Protein AF-K5ZUG7-F1 (afdb_monomer)

Foldseek 3Di:
DDDDDDDDDDDDDDDDDDDDDDDDDPPPPDPDPCVVLCVVQVWDWACPDPFKIKIFGNCVVVVVVCVVLVWDWDQQDQDPNDGGTTTMDTPVCVVVVSVSSSVVSVD

Sequence (107 aa):
MYQNKRYTHTAGDETNLCMKAPQTDSDTAGQSTATADLSALSLEIVEYREKSIAVFGGTKPIKDVLKDLNGLFRADLTYKGERRAGWIYSKKKEQKVREALATCIRV

Secondary structure (DSSP, 8-state):
----------------------------TT--TTHHHHHHTT-EEEEEETTEEEEES--STTHHHHHHTT-EEEEEEEETTEEEEEEEEEGGGHHHHHHHHHHHHT-

pLDDT: mean 71.98, std 17.55, range [38.03, 91.94]

Mean predicted aligned error: 14.74 Å

Organism: NCBI:txid999420

Radius of gyration: 22.41 Å; Cα contacts (8 Å, |Δi|>4): 107; chains: 1; bounding box: 42×52×56 Å

Nearest PDB structures (foldseek):
  2cte-assembly1_A  TM=4.557E-01  e=1.161E+00  Homo sapiens
  6y2d-assembly2_B  TM=4.8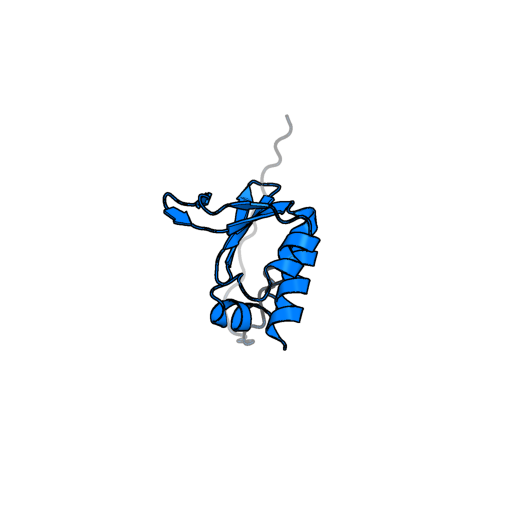29E-01  e=2.066E+00  Homo sapiens
  3mah-assembly1_A-2  TM=4.916E-01  e=2.504E+00  Porphyromonas gingivalis W83
  2qml-assembly1_A  TM=4.921E-01  e=4.178E+00  Halalkalibacterium halodurans

Solvent-accessible surface area (backbone atoms only — not comparable to full-atom values): 6945 Å² total; per-residue (Å²): 142,84,88,85,82,87,85,88,87,88,89,84,84,89,82,87,79,92,68,80,85,77,78,84,84,72,92,62,88,73,84,53,92,42,58,72,57,29,54,79,40,51,46,45,82,40,82,74,45,101,61,24,30,28,40,34,50,61,47,75,91,48,43,65,63,43,45,74,73,66,38,45,78,34,70,78,37,74,56,98,88,42,76,41,47,29,31,40,40,48,47,92,45,45,63,61,51,53,50,51,48,45,58,65,68,74,109

Structure (mmCIF, N/CA/C/O backbone):
data_AF-K5ZUG7-F1
#
_entry.id   AF-K5ZUG7-F1
#
loop_
_atom_site.group_PDB
_atom_site.id
_atom_site.type_symbol
_atom_site.label_atom_id
_atom_site.label_alt_id
_atom_site.label_comp_id
_atom_site.label_asym_id
_atom_site.label_entity_id
_atom_site.label_seq_id
_atom_site.pdbx_PDB_ins_code
_atom_site.Cartn_x
_atom_site.Cartn_y
_atom_site.Cartn_z
_atom_site.occupancy
_atom_site.B_iso_or_equiv
_atom_site.auth_seq_id
_atom_site.auth_comp_id
_atom_site.auth_asym_id
_atom_site.auth_atom_id
_atom_site.pdbx_PDB_model_num
ATOM 1 N N . MET A 1 1 ? -1.573 34.433 36.948 1.00 47.50 1 MET A N 1
ATOM 2 C CA . MET A 1 1 ? -0.124 34.714 36.996 1.00 47.50 1 MET A CA 1
ATOM 3 C C . MET A 1 1 ? 0.434 34.179 38.307 1.00 47.50 1 MET A C 1
ATOM 5 O O . MET A 1 1 ? 0.328 34.875 39.302 1.00 47.50 1 MET A O 1
ATOM 9 N N . TYR A 1 2 ? 0.982 32.962 38.341 1.00 47.75 2 TYR A N 1
ATOM 10 C CA . TYR A 1 2 ? 1.773 32.510 39.492 1.00 47.75 2 TYR A CA 1
ATOM 11 C C . TYR A 1 2 ? 3.048 31.832 38.994 1.00 47.75 2 TYR A C 1
ATOM 13 O O . TYR A 1 2 ? 3.019 30.767 38.388 1.00 47.75 2 TYR A O 1
ATOM 21 N N . GLN A 1 3 ? 4.151 32.546 39.207 1.00 53.44 3 GLN A N 1
ATOM 22 C CA . GLN A 1 3 ? 5.532 32.117 39.026 1.00 53.44 3 GLN A CA 1
ATOM 23 C C . GLN A 1 3 ? 5.913 31.202 40.191 1.00 53.44 3 GLN A C 1
ATOM 25 O O . GLN A 1 3 ? 5.771 31.630 41.334 1.00 53.44 3 GLN A O 1
ATOM 30 N N . ASN A 1 4 ? 6.479 30.022 39.930 1.00 51.50 4 ASN A N 1
ATOM 31 C CA . ASN A 1 4 ? 7.220 29.284 40.955 1.00 51.50 4 ASN A CA 1
ATOM 32 C C . ASN A 1 4 ? 8.700 29.216 40.586 1.00 51.50 4 ASN A C 1
ATOM 34 O O . ASN A 1 4 ? 9.091 28.706 39.539 1.00 51.50 4 ASN A O 1
ATOM 38 N N . LYS A 1 5 ? 9.511 29.803 41.468 1.00 56.94 5 LYS A N 1
ATOM 39 C CA . LYS A 1 5 ? 10.948 30.012 41.335 1.00 56.94 5 LYS A CA 1
ATOM 40 C C . LYS A 1 5 ? 11.666 29.173 42.399 1.00 56.94 5 LYS A C 1
ATOM 42 O O . LYS A 1 5 ? 11.410 29.366 43.579 1.00 56.94 5 LYS A O 1
ATOM 47 N N . ARG A 1 6 ? 12.659 28.410 41.926 1.00 62.19 6 ARG A N 1
ATOM 48 C CA . ARG A 1 6 ? 13.869 27.887 42.599 1.00 62.19 6 ARG A CA 1
ATOM 49 C C . ARG A 1 6 ? 13.720 26.760 43.624 1.00 62.19 6 ARG A C 1
ATOM 51 O O . ARG A 1 6 ? 13.160 26.979 44.683 1.00 62.19 6 ARG A O 1
ATOM 58 N N . TYR A 1 7 ? 14.485 25.690 43.396 1.00 54.34 7 TYR A N 1
ATOM 59 C CA . TYR A 1 7 ? 15.374 25.138 44.420 1.00 54.34 7 TYR A CA 1
ATOM 60 C C . TYR A 1 7 ? 16.718 24.758 43.787 1.00 54.34 7 TYR A C 1
ATOM 62 O O . TYR A 1 7 ? 16.779 24.028 42.803 1.00 54.34 7 TYR A O 1
ATOM 70 N N . THR A 1 8 ? 17.785 25.324 44.341 1.00 63.22 8 THR A N 1
ATOM 71 C CA . THR A 1 8 ? 19.182 24.923 44.155 1.00 63.22 8 THR A CA 1
ATOM 72 C C . THR A 1 8 ? 19.535 23.893 45.222 1.00 63.22 8 THR A C 1
ATOM 74 O O . THR A 1 8 ? 19.271 24.149 46.397 1.00 63.22 8 THR A O 1
ATOM 77 N N . HIS A 1 9 ? 20.211 22.807 44.856 1.00 54.75 9 HIS A N 1
ATOM 78 C CA . HIS A 1 9 ? 21.072 22.083 45.787 1.00 54.75 9 HIS A CA 1
ATOM 79 C C . HIS A 1 9 ? 22.254 21.480 45.021 1.00 54.75 9 HIS A C 1
ATOM 81 O O . HIS A 1 9 ? 22.060 20.691 44.100 1.00 54.75 9 HIS A O 1
ATOM 87 N N . THR A 1 10 ? 23.462 21.896 45.393 1.00 59.84 10 THR A N 1
ATOM 88 C CA . THR A 1 10 ? 24.740 21.377 44.898 1.00 59.84 10 THR A CA 1
ATOM 89 C C . THR A 1 10 ? 25.463 20.740 46.077 1.00 59.84 10 THR A C 1
ATOM 91 O O . THR A 1 10 ? 25.597 21.413 47.097 1.00 59.84 10 THR A O 1
ATOM 94 N N . ALA A 1 11 ? 25.938 19.501 45.911 1.00 44.91 11 ALA A N 1
ATOM 95 C CA . ALA A 1 11 ? 27.273 18.995 46.280 1.00 44.91 11 ALA A CA 1
ATOM 96 C C . ALA A 1 11 ? 27.231 17.486 46.588 1.00 44.91 11 ALA A C 1
ATOM 98 O O . ALA A 1 11 ? 26.430 17.033 47.401 1.00 44.91 11 ALA A O 1
ATOM 99 N N . GLY A 1 12 ? 28.134 16.729 45.963 1.00 48.41 12 GLY A N 1
ATOM 100 C CA . GLY A 1 12 ? 28.371 15.314 46.242 1.00 48.41 12 GLY A CA 1
ATOM 101 C C . GLY A 1 12 ? 29.360 14.726 45.240 1.00 48.41 12 GLY A C 1
ATOM 102 O O . GLY A 1 12 ? 29.001 14.497 44.093 1.00 48.41 12 GLY A O 1
ATOM 103 N N . ASP A 1 13 ? 30.592 14.575 45.705 1.00 51.06 13 ASP A N 1
ATOM 104 C CA . ASP A 1 13 ? 31.847 14.297 45.004 1.00 51.06 13 ASP A CA 1
ATOM 105 C C . ASP A 1 13 ? 31.990 12.850 44.473 1.00 51.06 13 ASP A C 1
ATOM 107 O O . ASP A 1 13 ? 31.153 11.980 44.713 1.00 51.06 13 ASP A O 1
ATOM 111 N N . GLU A 1 14 ? 33.059 12.623 43.716 1.00 57.94 14 GLU A N 1
ATOM 112 C CA . GLU A 1 14 ? 33.295 11.561 42.739 1.00 57.94 14 GLU A CA 1
ATOM 113 C C . GLU A 1 14 ? 33.646 10.190 43.362 1.00 57.94 14 GLU A C 1
ATOM 115 O O . GLU A 1 14 ? 34.316 10.118 44.387 1.00 57.94 14 GLU A O 1
ATOM 120 N N . THR A 1 15 ? 33.254 9.084 42.705 1.00 51.19 15 THR A N 1
ATOM 121 C CA . THR A 1 15 ? 34.111 7.935 42.297 1.00 51.19 15 THR A CA 1
ATOM 122 C C . THR A 1 15 ? 33.362 6.589 42.184 1.00 51.19 15 THR A C 1
ATOM 124 O O . THR A 1 15 ? 32.854 6.030 43.146 1.00 51.19 15 THR A O 1
ATOM 127 N N . ASN A 1 16 ? 33.407 6.033 40.965 1.00 57.88 16 ASN A N 1
ATOM 128 C CA . ASN A 1 16 ? 33.420 4.605 40.610 1.00 57.88 16 ASN A CA 1
ATOM 129 C C . ASN A 1 16 ? 32.286 3.678 41.096 1.00 57.88 16 ASN A C 1
ATOM 131 O O . ASN A 1 16 ? 32.417 2.988 42.101 1.00 57.88 16 ASN A O 1
ATOM 135 N N . LEU A 1 17 ? 31.307 3.434 40.217 1.00 55.00 17 LEU A N 1
ATOM 136 C CA . LEU A 1 17 ? 30.876 2.055 39.965 1.00 55.00 17 LEU A CA 1
ATOM 137 C C . LEU A 1 17 ? 30.481 1.893 38.492 1.00 55.00 17 LEU A C 1
ATOM 139 O O . LEU A 1 17 ? 29.389 2.257 38.062 1.00 55.00 17 LEU A O 1
ATOM 143 N N . CYS A 1 18 ? 31.412 1.358 37.701 1.00 55.28 18 CYS A N 1
ATOM 144 C CA . CYS A 1 18 ? 31.125 0.843 36.370 1.00 55.28 18 CYS A CA 1
ATOM 145 C C . CYS A 1 18 ? 30.134 -0.319 36.507 1.00 55.28 18 CYS A C 1
ATOM 147 O O . CYS A 1 18 ? 30.520 -1.450 36.787 1.00 55.28 18 CYS A O 1
ATOM 149 N N . MET A 1 19 ? 28.854 -0.031 36.293 1.00 49.53 19 MET A N 1
ATOM 150 C CA . MET A 1 19 ? 27.876 -1.026 35.886 1.00 49.53 19 MET A CA 1
ATOM 151 C C . MET A 1 19 ? 27.533 -0.723 34.435 1.00 49.53 19 MET A C 1
ATOM 153 O O . MET A 1 19 ? 26.753 0.170 34.119 1.00 49.53 19 MET A O 1
ATOM 157 N N . LYS A 1 20 ? 28.239 -1.441 33.562 1.00 49.88 20 LYS A N 1
ATOM 158 C CA . LYS A 1 20 ? 27.906 -1.738 32.170 1.00 49.88 20 LYS A CA 1
ATOM 159 C C . LYS A 1 20 ? 26.462 -1.375 31.819 1.00 49.88 20 LYS A C 1
ATOM 161 O O . LYS A 1 20 ? 25.544 -2.005 32.330 1.00 49.88 20 LYS A O 1
ATOM 166 N N . ALA A 1 21 ? 26.301 -0.393 30.935 1.00 58.75 21 ALA A N 1
ATOM 167 C CA . ALA A 1 21 ? 25.010 0.074 30.454 1.00 58.75 21 ALA A CA 1
ATOM 168 C C . ALA A 1 21 ? 24.109 -1.089 30.014 1.00 58.75 21 ALA A C 1
ATOM 170 O O . ALA A 1 21 ? 24.485 -1.848 29.112 1.00 58.75 21 ALA A O 1
ATOM 171 N N . PRO A 1 22 ? 22.884 -1.165 30.547 1.00 47.94 22 PRO A N 1
ATOM 172 C CA . PRO A 1 22 ? 21.776 -1.732 29.824 1.00 47.94 22 PRO A CA 1
ATOM 173 C C . PRO A 1 22 ? 20.788 -0.604 29.530 1.00 47.94 22 PRO A C 1
ATOM 175 O O . PRO A 1 22 ? 20.144 -0.076 30.426 1.00 47.94 22 PRO A O 1
ATOM 178 N N . GLN A 1 23 ? 20.691 -0.288 28.239 1.00 46.25 23 GLN A N 1
ATOM 179 C CA . GLN A 1 23 ? 19.428 0.027 27.579 1.00 46.25 23 GLN A CA 1
ATOM 180 C C . GLN A 1 23 ? 18.688 1.246 28.156 1.00 46.25 23 GLN A C 1
ATOM 182 O O . GLN A 1 23 ? 17.826 1.135 29.017 1.00 46.25 23 GLN A O 1
ATOM 187 N N . THR A 1 24 ? 18.977 2.425 27.605 1.00 38.03 24 THR A N 1
ATOM 188 C CA . THR A 1 24 ? 17.989 3.503 27.608 1.00 38.03 24 THR A CA 1
ATOM 189 C C . THR A 1 24 ? 16.837 3.055 26.720 1.00 38.03 24 THR A C 1
ATOM 191 O O . THR A 1 24 ? 16.967 3.046 25.494 1.00 38.03 24 THR A O 1
ATOM 194 N N . ASP A 1 25 ? 15.728 2.682 27.349 1.00 41.59 25 ASP A N 1
ATOM 195 C CA . ASP A 1 25 ? 14.397 2.668 26.764 1.00 41.59 25 ASP A CA 1
ATOM 196 C C . ASP A 1 25 ? 14.147 4.003 26.052 1.00 41.59 25 ASP A C 1
ATOM 198 O O . ASP A 1 25 ? 13.787 5.020 26.643 1.00 41.59 25 ASP A O 1
ATOM 202 N N . SER A 1 26 ? 14.391 4.016 24.746 1.00 42.59 26 SER A N 1
ATOM 203 C CA . SER A 1 26 ? 13.622 4.860 23.850 1.00 42.59 26 SER A CA 1
ATOM 204 C C . SER A 1 26 ? 12.463 4.005 23.385 1.00 42.59 26 SER A C 1
ATOM 206 O O . SER A 1 26 ? 12.609 3.157 22.506 1.00 42.59 26 SER A O 1
ATOM 208 N N . ASP A 1 27 ? 11.324 4.229 24.027 1.00 39.34 27 ASP A N 1
ATOM 209 C CA . ASP A 1 27 ? 9.992 3.904 23.546 1.00 39.34 27 ASP A CA 1
ATOM 210 C C . ASP A 1 27 ? 9.855 4.325 22.069 1.00 39.34 27 ASP A C 1
ATOM 212 O O . ASP A 1 27 ? 9.500 5.443 21.703 1.00 39.34 27 ASP A O 1
ATOM 216 N N . THR A 1 28 ? 10.210 3.415 21.174 1.00 41.12 28 THR A N 1
ATOM 217 C CA . THR A 1 28 ? 9.662 3.309 19.826 1.00 41.12 28 THR A CA 1
ATOM 218 C C . THR A 1 28 ? 9.350 1.835 19.643 1.00 41.12 28 THR A C 1
ATOM 220 O O . THR A 1 28 ? 10.021 1.087 18.932 1.00 41.12 28 THR A O 1
ATOM 223 N N . ALA A 1 29 ? 8.334 1.400 20.388 1.00 38.56 29 ALA A N 1
ATOM 224 C CA . ALA A 1 29 ? 7.678 0.126 20.189 1.00 38.56 29 ALA A CA 1
ATOM 225 C C . ALA A 1 29 ? 7.332 -0.025 18.698 1.00 38.56 29 ALA A C 1
ATOM 227 O O . ALA A 1 29 ? 6.519 0.722 18.153 1.00 38.56 29 ALA A O 1
ATOM 228 N N . GLY A 1 30 ? 7.985 -0.982 18.033 1.00 39.78 30 GLY A N 1
ATOM 229 C CA . GLY A 1 30 ? 7.649 -1.372 16.666 1.00 39.78 30 GLY A CA 1
ATOM 230 C C . GLY A 1 30 ? 8.748 -1.240 15.613 1.00 39.78 30 GLY A C 1
ATOM 231 O O . GLY A 1 30 ? 8.410 -1.163 14.430 1.00 39.78 30 GLY A O 1
ATOM 232 N N . GLN A 1 31 ? 10.043 -1.303 15.950 1.00 41.22 31 GLN A N 1
ATOM 233 C CA . GLN A 1 31 ? 11.027 -1.784 14.964 1.00 41.22 31 GLN A CA 1
ATOM 234 C C . GLN A 1 31 ? 10.860 -3.299 14.780 1.00 41.22 31 GLN A C 1
ATOM 236 O O . GLN A 1 31 ? 11.582 -4.136 15.310 1.00 41.22 31 GLN A O 1
ATOM 241 N N . SER A 1 32 ? 9.794 -3.604 14.041 1.00 44.44 32 SER A N 1
ATOM 242 C CA . SER A 1 32 ? 9.410 -4.896 13.502 1.00 44.44 32 SER A CA 1
ATOM 243 C C . SER A 1 32 ? 10.604 -5.639 12.914 1.00 44.44 32 SER A C 1
ATOM 245 O O . SER A 1 32 ? 11.320 -5.122 12.058 1.00 44.44 32 SER A O 1
ATOM 247 N N . THR A 1 33 ? 10.692 -6.922 13.245 1.00 46.12 33 THR A N 1
ATOM 248 C CA . THR A 1 33 ? 11.511 -7.966 12.606 1.00 46.12 33 THR A CA 1
ATOM 249 C C . THR A 1 33 ? 11.283 -8.091 11.079 1.00 46.12 33 THR A C 1
ATOM 251 O O . THR A 1 33 ? 11.875 -8.946 10.438 1.00 46.12 33 THR A O 1
ATOM 254 N N . ALA A 1 34 ? 10.448 -7.238 10.473 1.00 51.16 34 ALA A N 1
ATOM 255 C CA . ALA A 1 34 ? 10.191 -7.140 9.037 1.00 51.16 34 ALA A CA 1
ATOM 256 C C . ALA A 1 34 ? 11.199 -6.255 8.269 1.00 51.16 34 ALA A C 1
ATOM 258 O O . ALA A 1 34 ? 11.244 -6.327 7.047 1.00 51.16 34 ALA A O 1
ATOM 259 N N . THR A 1 35 ? 12.018 -5.425 8.933 1.00 50.97 35 THR A N 1
ATOM 260 C CA . THR A 1 35 ? 12.941 -4.481 8.254 1.00 50.97 35 THR A CA 1
ATOM 261 C C . THR A 1 35 ? 13.963 -5.156 7.327 1.00 50.97 35 THR A C 1
ATOM 263 O O . THR A 1 35 ? 14.272 -4.621 6.259 1.00 50.97 35 THR A O 1
ATOM 266 N N . ALA A 1 36 ? 14.489 -6.323 7.708 1.00 53.69 36 ALA A N 1
ATOM 267 C CA . ALA A 1 36 ? 15.495 -7.025 6.907 1.00 53.69 36 ALA A CA 1
ATOM 268 C C . ALA A 1 36 ? 14.911 -7.552 5.584 1.00 53.69 36 ALA A C 1
ATOM 270 O O . ALA A 1 36 ? 15.532 -7.418 4.533 1.00 53.69 36 ALA A O 1
ATOM 271 N N . ASP A 1 37 ? 13.680 -8.055 5.625 1.00 56.66 37 ASP A N 1
ATOM 272 C CA . ASP A 1 37 ? 12.990 -8.636 4.472 1.00 56.66 37 ASP A CA 1
ATOM 273 C C . ASP A 1 37 ? 12.340 -7.574 3.571 1.00 56.66 37 ASP A C 1
ATOM 275 O O . ASP A 1 37 ? 12.347 -7.675 2.343 1.00 56.66 37 ASP A O 1
ATOM 279 N N . LEU A 1 38 ? 11.885 -6.462 4.158 1.00 63.03 38 LEU A N 1
ATOM 280 C CA . LEU A 1 38 ? 11.483 -5.276 3.397 1.00 63.03 38 LEU A CA 1
ATOM 281 C C . LEU A 1 38 ? 12.633 -4.756 2.523 1.00 63.03 38 LEU A C 1
ATOM 283 O O . LEU A 1 38 ? 12.393 -4.319 1.400 1.00 63.03 38 LEU A O 1
ATOM 287 N N . SER A 1 39 ? 13.879 -4.858 2.997 1.00 63.53 39 SER A N 1
ATOM 288 C CA . SER A 1 39 ? 15.060 -4.433 2.238 1.00 63.53 39 SER A CA 1
ATOM 289 C C . SER A 1 39 ? 15.300 -5.293 0.990 1.00 63.53 39 SER A C 1
ATOM 291 O O . SER A 1 39 ? 15.708 -4.749 -0.034 1.00 63.53 39 SER A O 1
ATOM 293 N N . ALA A 1 40 ? 14.970 -6.593 1.022 1.00 68.31 40 ALA A N 1
ATOM 294 C CA . ALA A 1 40 ? 15.080 -7.482 -0.141 1.00 68.31 40 ALA A CA 1
ATOM 295 C C . ALA A 1 40 ? 14.155 -7.052 -1.296 1.00 68.31 40 ALA A C 1
ATOM 297 O O . ALA A 1 40 ? 14.531 -7.119 -2.465 1.00 68.31 40 ALA A O 1
ATOM 298 N N . LEU A 1 41 ? 12.963 -6.542 -0.970 1.00 72.12 41 LEU A N 1
ATOM 299 C CA . LEU A 1 41 ? 12.005 -5.993 -1.937 1.00 72.12 41 LEU A CA 1
ATOM 300 C C . LEU A 1 41 ? 12.087 -4.463 -2.063 1.00 72.12 41 LEU A C 1
ATOM 302 O O . LEU A 1 41 ? 11.277 -3.858 -2.773 1.00 72.12 41 LEU A O 1
ATOM 306 N N . SER A 1 42 ? 13.064 -3.817 -1.414 1.00 80.81 42 SER A N 1
ATOM 307 C CA . SER A 1 42 ? 13.205 -2.353 -1.313 1.00 80.81 42 SER A CA 1
ATOM 308 C C . SER A 1 42 ? 11.911 -1.638 -0.890 1.00 80.81 42 SER A C 1
ATOM 310 O O . SER A 1 42 ? 11.599 -0.547 -1.366 1.00 80.81 42 SER A O 1
ATOM 312 N N . LEU A 1 43 ? 11.110 -2.289 -0.045 1.00 83.44 43 LEU A N 1
ATOM 313 C CA . LEU A 1 43 ? 9.825 -1.788 0.420 1.00 83.44 43 LEU A CA 1
ATOM 314 C C . LEU A 1 43 ? 10.029 -0.764 1.537 1.00 83.44 43 LEU A C 1
ATOM 316 O O . LEU A 1 43 ? 10.555 -1.082 2.600 1.00 83.44 43 LEU A O 1
ATOM 320 N N . GLU A 1 44 ? 9.570 0.461 1.313 1.00 84.75 44 GLU A N 1
ATOM 321 C CA . GLU A 1 44 ? 9.738 1.574 2.246 1.00 84.75 44 GLU A CA 1
ATOM 322 C C . GLU A 1 44 ? 8.367 2.129 2.630 1.00 84.75 44 GLU A C 1
ATOM 324 O O . GLU A 1 44 ? 7.612 2.588 1.771 1.00 84.75 44 GLU A O 1
ATOM 329 N N . ILE A 1 45 ? 8.033 2.094 3.922 1.00 86.44 45 ILE A N 1
ATOM 330 C CA . ILE A 1 45 ? 6.828 2.741 4.445 1.00 86.44 45 ILE A CA 1
ATOM 331 C C . ILE A 1 45 ? 7.213 4.129 4.931 1.00 86.44 45 ILE A C 1
ATOM 333 O O . ILE A 1 45 ? 8.032 4.290 5.831 1.00 86.44 45 ILE A O 1
ATOM 337 N N . VAL A 1 46 ? 6.579 5.127 4.344 1.00 85.31 46 VAL A N 1
ATOM 338 C CA . VAL A 1 46 ? 6.885 6.534 4.534 1.00 85.31 46 VAL A CA 1
ATOM 339 C C . VAL A 1 46 ? 5.636 7.256 5.001 1.00 85.31 46 VAL A C 1
ATOM 341 O O . VAL A 1 46 ? 4.566 7.105 4.416 1.00 85.31 46 VAL A O 1
ATOM 344 N N . GLU A 1 47 ? 5.754 8.106 6.015 1.00 88.06 47 GLU A N 1
ATOM 345 C CA 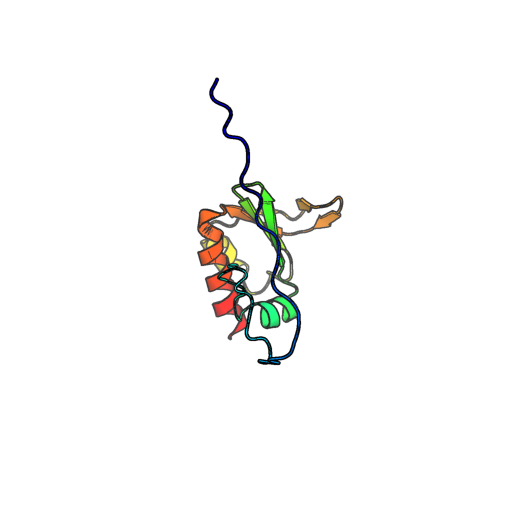. GLU A 1 47 ? 4.662 9.011 6.359 1.00 88.06 47 GLU A CA 1
ATOM 346 C C . GLU A 1 47 ? 4.544 10.107 5.287 1.00 88.06 47 GLU A C 1
ATOM 348 O O . GLU A 1 47 ? 5.396 10.988 5.167 1.00 88.06 47 GLU A O 1
ATOM 353 N N . TYR A 1 48 ? 3.496 10.024 4.463 1.00 82.81 48 TYR A N 1
ATOM 354 C CA . TYR A 1 48 ? 3.227 11.001 3.406 1.00 82.81 48 TYR A CA 1
ATOM 355 C C . TYR A 1 48 ? 2.492 12.228 3.955 1.00 82.81 48 TYR A C 1
ATOM 357 O O . TYR A 1 48 ? 2.738 13.358 3.538 1.00 82.81 48 TYR A O 1
ATOM 365 N N . ARG A 1 49 ? 1.570 12.001 4.895 1.00 81.62 49 ARG A N 1
ATOM 366 C CA . ARG A 1 49 ? 0.821 13.020 5.641 1.00 81.62 49 ARG A CA 1
ATOM 367 C C . ARG A 1 49 ? 0.588 12.530 7.066 1.00 81.62 49 ARG A C 1
ATOM 369 O O . ARG A 1 49 ? 0.574 11.331 7.308 1.00 81.62 49 ARG A O 1
ATOM 376 N N . GLU A 1 50 ? 0.215 13.441 7.961 1.00 82.38 50 GLU A N 1
ATOM 377 C CA . GLU A 1 50 ? -0.095 13.155 9.375 1.00 82.38 50 GLU A CA 1
ATOM 378 C C . GLU A 1 50 ? -1.059 11.963 9.589 1.00 82.38 50 GLU A C 1
ATOM 380 O O . GLU A 1 50 ? -0.971 11.235 10.577 1.00 82.38 50 GLU A O 1
ATOM 385 N N . LYS A 1 51 ? -1.978 11.729 8.638 1.00 87.19 51 LYS A N 1
ATOM 386 C CA . LYS A 1 51 ? -2.977 10.644 8.675 1.00 87.19 51 LYS A CA 1
ATOM 387 C C . LYS A 1 51 ? -2.827 9.628 7.545 1.00 87.19 51 LYS A C 1
ATOM 389 O O . LYS A 1 51 ? -3.730 8.809 7.341 1.00 87.19 51 LYS A O 1
ATOM 394 N N . SER A 1 52 ? -1.741 9.665 6.778 1.00 86.81 52 SER A N 1
ATOM 395 C CA . SER A 1 52 ? -1.567 8.784 5.623 1.00 86.81 52 SER A CA 1
ATOM 396 C C . SER A 1 52 ? -0.120 8.374 5.421 1.00 86.81 52 SER A C 1
ATOM 398 O O . SER A 1 52 ? 0.784 9.204 5.399 1.00 86.81 52 SER A O 1
ATOM 400 N N . ILE A 1 53 ? 0.067 7.084 5.190 1.00 90.12 53 ILE A N 1
ATOM 401 C CA . ILE A 1 53 ? 1.353 6.500 4.843 1.00 90.12 53 ILE A CA 1
ATOM 402 C C . ILE A 1 53 ? 1.385 6.190 3.347 1.00 90.12 53 ILE A C 1
ATOM 404 O O . ILE A 1 53 ? 0.352 5.927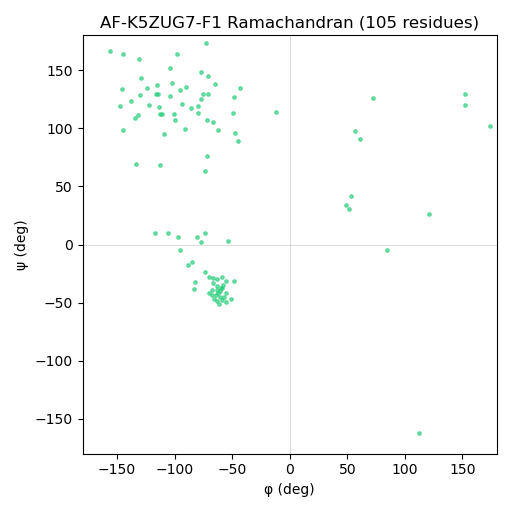 2.729 1.00 90.12 53 ILE A O 1
ATOM 408 N N . ALA A 1 54 ? 2.574 6.217 2.775 1.00 90.00 54 ALA A N 1
ATOM 409 C CA . ALA A 1 54 ? 2.875 5.746 1.443 1.00 90.00 54 ALA A CA 1
ATOM 410 C C . ALA A 1 54 ? 3.824 4.552 1.540 1.00 90.00 54 ALA A C 1
ATOM 412 O O . ALA A 1 54 ? 4.760 4.572 2.328 1.00 90.00 54 ALA A O 1
ATOM 413 N N . VAL A 1 55 ? 3.588 3.517 0.745 1.00 89.31 55 VAL A N 1
ATOM 414 C CA . VAL A 1 55 ? 4.460 2.349 0.635 1.00 89.31 55 VAL A CA 1
ATOM 415 C C . VAL A 1 55 ? 5.111 2.375 -0.733 1.00 89.31 55 VAL A C 1
ATOM 417 O O . VAL A 1 55 ? 4.433 2.220 -1.748 1.00 89.31 55 VAL A O 1
ATOM 420 N N . PHE A 1 56 ? 6.414 2.589 -0.759 1.00 87.12 56 PHE A N 1
ATOM 421 C CA . PHE A 1 56 ? 7.243 2.554 -1.955 1.00 87.12 56 PHE A CA 1
ATOM 422 C C . PHE A 1 56 ? 7.937 1.198 -2.083 1.00 87.12 56 PHE A C 1
ATOM 424 O O . PHE A 1 56 ? 7.990 0.441 -1.117 1.00 87.12 56 PHE A O 1
ATOM 431 N N . GLY A 1 57 ? 8.461 0.894 -3.271 1.00 86.38 57 GLY A N 1
ATOM 432 C CA . GLY A 1 57 ? 9.291 -0.290 -3.513 1.00 86.38 57 GLY A CA 1
ATOM 433 C C . GLY A 1 57 ? 8.658 -1.357 -4.404 1.00 86.38 57 GLY A C 1
ATOM 434 O O . GLY A 1 57 ? 7.697 -1.111 -5.142 1.00 86.38 57 GLY A O 1
ATOM 435 N N . GLY A 1 58 ? 9.220 -2.566 -4.332 1.00 82.25 58 GLY A N 1
ATOM 436 C CA . GLY A 1 58 ? 8.885 -3.731 -5.149 1.00 82.25 58 GLY A CA 1
ATOM 437 C C . GLY A 1 58 ? 7.553 -4.382 -4.785 1.00 82.25 58 GLY A C 1
ATOM 438 O O . GLY A 1 58 ? 7.505 -5.539 -4.392 1.00 82.25 58 GLY A O 1
ATOM 439 N N . THR A 1 59 ? 6.446 -3.662 -4.953 1.00 81.62 59 THR A N 1
ATOM 440 C CA . THR A 1 59 ? 5.097 -4.134 -4.585 1.00 81.62 59 THR A CA 1
ATOM 441 C C . THR A 1 59 ? 4.442 -5.072 -5.608 1.00 81.62 59 THR A C 1
ATOM 443 O O . THR A 1 59 ? 3.283 -5.440 -5.449 1.00 81.62 59 THR A O 1
ATOM 446 N N . LYS A 1 60 ? 5.159 -5.492 -6.659 1.00 79.50 60 LYS A N 1
ATOM 447 C CA . LYS A 1 60 ? 4.640 -6.379 -7.719 1.00 79.50 60 LYS A CA 1
ATOM 448 C C . LYS A 1 60 ? 4.045 -7.709 -7.209 1.00 79.50 60 LYS A C 1
ATOM 450 O O . LYS A 1 60 ? 2.927 -8.000 -7.628 1.00 79.50 60 LYS A O 1
ATOM 455 N N . PRO A 1 61 ? 4.720 -8.497 -6.342 1.00 79.81 61 PRO A N 1
ATOM 456 C CA . PRO A 1 61 ? 4.190 -9.786 -5.874 1.00 79.81 61 PRO A CA 1
ATOM 457 C C . PRO A 1 61 ? 3.040 -9.639 -4.868 1.00 79.81 61 PRO A C 1
ATOM 459 O O . PRO A 1 61 ? 2.199 -10.517 -4.748 1.00 79.81 61 PRO A O 1
ATOM 462 N N . ILE A 1 62 ? 2.975 -8.503 -4.177 1.00 82.69 62 ILE A N 1
ATOM 463 C CA . ILE A 1 62 ? 2.005 -8.216 -3.109 1.00 82.69 62 ILE A CA 1
ATOM 464 C C . ILE A 1 62 ? 0.912 -7.239 -3.550 1.00 82.69 62 ILE A C 1
ATOM 466 O O . ILE A 1 62 ? 0.145 -6.733 -2.734 1.00 82.69 62 ILE A O 1
ATOM 470 N N . LYS A 1 63 ? 0.853 -6.937 -4.848 1.00 85.75 63 LYS A N 1
ATOM 471 C CA . LYS A 1 63 ? -0.035 -5.932 -5.437 1.00 85.75 63 LYS A CA 1
ATOM 472 C C . LYS A 1 63 ? -1.497 -6.206 -5.091 1.00 85.75 63 LYS A C 1
ATOM 474 O O . LYS A 1 63 ? -2.231 -5.274 -4.776 1.00 85.75 63 LYS A O 1
ATOM 479 N N . ASP A 1 64 ? -1.905 -7.469 -5.146 1.00 88.50 64 ASP A N 1
ATOM 480 C CA . ASP A 1 64 ? -3.279 -7.883 -4.869 1.00 88.50 64 ASP A CA 1
ATOM 481 C C . ASP A 1 64 ? -3.618 -7.733 -3.378 1.00 88.50 64 ASP A C 1
ATOM 483 O O . ASP A 1 64 ? -4.636 -7.136 -3.046 1.00 88.50 64 ASP A O 1
ATOM 487 N N . VAL A 1 65 ? -2.698 -8.096 -2.477 1.00 87.56 65 VAL A N 1
ATOM 488 C CA . VAL A 1 65 ? -2.845 -7.881 -1.024 1.00 87.56 65 VAL A CA 1
ATOM 489 C C . VAL A 1 65 ? -2.981 -6.393 -0.689 1.00 87.56 65 VAL A C 1
ATOM 491 O O . VAL A 1 65 ? -3.849 -5.979 0.078 1.00 87.56 65 VAL A O 1
ATOM 494 N N . LEU A 1 66 ? -2.140 -5.560 -1.300 1.00 88.06 66 LEU A N 1
ATOM 495 C CA . LEU A 1 66 ? -2.175 -4.108 -1.148 1.00 88.06 66 LEU A CA 1
ATOM 496 C C . LEU A 1 66 ? -3.497 -3.506 -1.656 1.00 88.06 66 LEU A C 1
ATOM 498 O O . LEU A 1 66 ? -4.098 -2.648 -1.002 1.00 88.06 66 LEU A O 1
ATOM 502 N N . LYS A 1 67 ? -3.996 -3.997 -2.790 1.00 88.75 67 LYS A N 1
ATOM 503 C CA . LYS A 1 67 ? -5.289 -3.594 -3.346 1.00 88.75 67 LYS A CA 1
ATOM 504 C C . LYS A 1 67 ? -6.451 -3.986 -2.425 1.00 88.75 67 LYS A C 1
ATOM 506 O O . LYS A 1 67 ? -7.315 -3.144 -2.170 1.00 88.75 67 LYS A O 1
ATOM 511 N N . ASP A 1 68 ? -6.431 -5.194 -1.870 1.00 90.00 68 ASP A N 1
ATOM 512 C CA . ASP A 1 68 ? -7.452 -5.704 -0.944 1.00 90.00 68 ASP A CA 1
ATOM 513 C C . ASP A 1 68 ? -7.517 -4.902 0.362 1.00 90.00 68 ASP A C 1
ATOM 515 O O . ASP A 1 68 ? -8.589 -4.694 0.931 1.00 90.00 68 ASP A O 1
ATOM 519 N N . LEU A 1 69 ? -6.394 -4.327 0.799 1.00 87.56 69 LEU A N 1
ATOM 520 C CA . LEU A 1 69 ? -6.341 -3.411 1.944 1.00 87.56 69 LEU A CA 1
ATOM 521 C C . LEU A 1 69 ? -6.934 -2.008 1.651 1.00 87.56 69 LEU A C 1
ATOM 523 O O . LEU A 1 69 ? -6.831 -1.098 2.488 1.00 87.56 69 LEU A O 1
ATOM 527 N N . ASN A 1 70 ? -7.603 -1.821 0.505 1.00 86.31 70 ASN A N 1
ATOM 528 C CA . ASN A 1 70 ? -7.973 -0.541 -0.119 1.00 86.31 70 ASN A CA 1
ATOM 529 C C . ASN A 1 70 ? -6.773 0.392 -0.307 1.00 86.31 70 ASN A C 1
ATOM 531 O O . ASN A 1 70 ? -6.864 1.595 -0.040 1.00 86.31 70 ASN A O 1
ATOM 535 N N . GLY A 1 71 ? -5.640 -0.154 -0.726 1.00 86.31 71 GLY A N 1
ATOM 536 C CA . GLY A 1 71 ? -4.523 0.667 -1.148 1.00 86.31 71 GLY A CA 1
ATOM 537 C C . GLY A 1 71 ? -4.872 1.456 -2.398 1.00 86.31 71 GLY A C 1
ATOM 538 O O . GLY A 1 71 ? -5.465 0.924 -3.337 1.00 86.31 71 GLY A O 1
ATOM 539 N N . LEU A 1 72 ? -4.472 2.725 -2.428 1.00 88.19 72 LEU A N 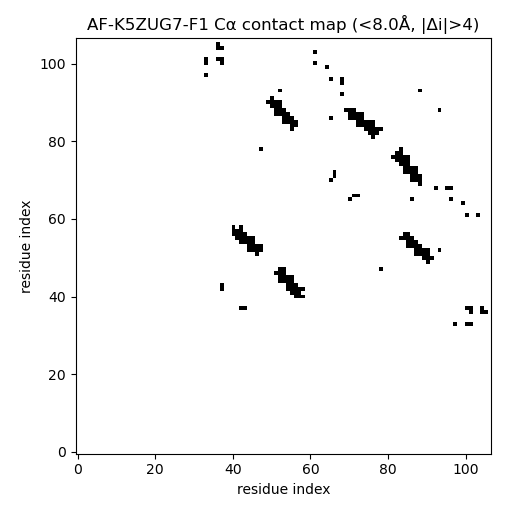1
ATOM 540 C CA . LEU A 1 72 ? -4.514 3.513 -3.652 1.00 88.19 72 LEU A CA 1
ATOM 541 C C . LEU A 1 72 ? -3.120 3.551 -4.267 1.00 88.19 72 LEU A C 1
ATOM 543 O O . LEU A 1 72 ? -2.233 4.237 -3.760 1.00 88.19 72 LEU A O 1
ATOM 547 N N . PHE A 1 73 ? -2.930 2.834 -5.370 1.00 89.44 73 PHE A N 1
ATOM 548 C CA . PHE A 1 73 ? -1.680 2.902 -6.115 1.00 89.44 73 PHE A CA 1
ATOM 549 C C . PHE A 1 73 ? -1.547 4.245 -6.836 1.00 89.44 73 PHE A C 1
ATOM 551 O O . PHE A 1 73 ? -2.449 4.671 -7.559 1.00 89.44 73 PHE A O 1
ATOM 558 N N . ARG A 1 74 ? -0.401 4.901 -6.660 1.00 88.00 74 ARG A N 1
ATOM 559 C CA . ARG A 1 74 ? -0.023 6.129 -7.356 1.00 88.00 74 ARG A CA 1
ATOM 560 C C . ARG A 1 74 ? 1.388 5.986 -7.903 1.00 88.00 74 ARG A C 1
ATOM 562 O O . ARG A 1 74 ? 2.352 5.963 -7.147 1.00 88.00 74 ARG A O 1
ATOM 569 N N . ALA A 1 75 ? 1.501 5.932 -9.227 1.00 85.75 75 ALA A N 1
ATOM 570 C CA . ALA A 1 75 ? 2.794 5.906 -9.911 1.00 85.75 75 ALA A CA 1
ATOM 571 C C . ALA A 1 75 ? 3.569 7.229 -9.748 1.00 85.75 75 ALA A C 1
ATOM 573 O O . ALA A 1 75 ? 4.794 7.231 -9.717 1.00 85.75 75 ALA A O 1
ATOM 574 N N . ASP A 1 76 ? 2.838 8.333 -9.579 1.00 83.12 76 ASP A N 1
ATOM 575 C CA . ASP A 1 76 ? 3.376 9.687 -9.472 1.00 83.12 76 ASP A CA 1
ATOM 576 C C . ASP A 1 76 ? 3.168 10.262 -8.074 1.00 83.12 76 ASP A C 1
ATOM 578 O O . ASP A 1 76 ? 2.360 11.173 -7.859 1.00 83.12 76 ASP A O 1
ATOM 582 N N . LEU A 1 77 ? 3.871 9.708 -7.091 1.00 84.94 77 LEU A N 1
ATOM 583 C CA . LEU A 1 77 ? 3.873 10.268 -5.751 1.00 84.94 77 LEU A CA 1
ATOM 584 C C . LEU A 1 77 ? 5.149 11.078 -5.531 1.00 84.94 77 LEU A C 1
ATOM 586 O O . LEU A 1 77 ? 6.246 10.530 -5.475 1.00 84.94 77 LEU A O 1
ATOM 590 N N . THR A 1 78 ? 5.000 12.396 -5.408 1.00 83.44 78 THR A N 1
ATOM 591 C CA . T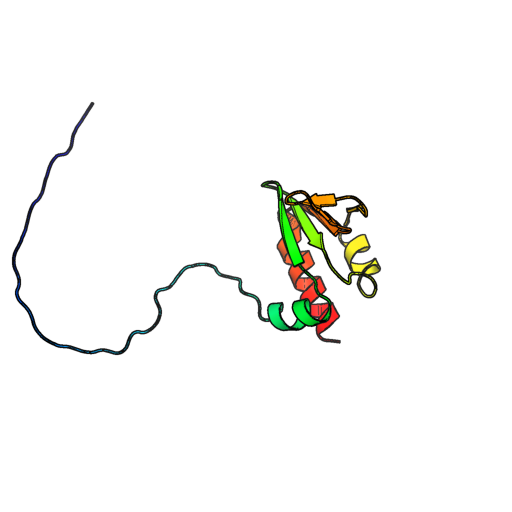HR A 1 78 ? 6.118 13.283 -5.073 1.00 83.44 78 THR A CA 1
ATOM 592 C C . THR A 1 78 ? 6.380 13.228 -3.574 1.00 83.44 78 THR A C 1
ATOM 594 O O . THR A 1 78 ? 5.557 13.698 -2.786 1.00 83.44 78 THR A O 1
ATOM 597 N N . TYR A 1 79 ? 7.525 12.684 -3.177 1.00 80.25 79 TYR A N 1
ATOM 598 C CA . TYR A 1 79 ? 7.998 12.669 -1.797 1.00 80.25 79 TYR A CA 1
ATOM 599 C C . TYR A 1 79 ? 9.442 13.173 -1.757 1.00 80.25 79 TYR A C 1
ATOM 601 O O . TYR A 1 79 ? 10.273 12.732 -2.542 1.00 80.25 79 TYR A O 1
ATOM 609 N N . LYS A 1 80 ? 9.730 14.150 -0.884 1.00 78.94 80 LYS A N 1
ATOM 610 C CA . LYS A 1 80 ? 11.047 14.819 -0.788 1.00 78.94 80 LYS A CA 1
ATOM 611 C C . LYS A 1 80 ? 11.592 15.368 -2.123 1.00 78.94 80 LYS A C 1
ATOM 613 O O . LYS A 1 80 ? 12.796 15.438 -2.323 1.00 78.94 80 LYS A O 1
ATOM 618 N N . GLY A 1 81 ? 10.703 15.776 -3.031 1.00 82.56 81 GLY A N 1
ATOM 619 C CA . GLY A 1 81 ? 11.077 16.305 -4.349 1.00 82.56 81 GLY A CA 1
ATOM 620 C C . GLY A 1 81 ? 11.319 15.239 -5.423 1.00 82.56 81 GLY A C 1
ATOM 621 O O . GLY A 1 81 ? 11.470 15.592 -6.587 1.00 82.56 81 GLY A O 1
ATOM 622 N N . GLU A 1 82 ? 11.266 13.951 -5.078 1.00 84.75 82 GLU A N 1
ATOM 623 C CA . GLU A 1 82 ? 11.385 12.850 -6.033 1.00 84.75 82 GLU A CA 1
ATOM 624 C C . GLU A 1 82 ? 10.015 12.249 -6.348 1.00 84.75 82 GLU A C 1
ATOM 626 O O . GLU A 1 82 ? 9.180 12.058 -5.460 1.00 84.75 82 GLU A O 1
ATOM 631 N N . ARG A 1 83 ? 9.777 11.926 -7.623 1.00 87.75 83 ARG A N 1
ATOM 632 C CA . ARG A 1 83 ? 8.587 11.181 -8.049 1.00 87.75 83 ARG A CA 1
ATOM 633 C C . ARG A 1 83 ? 8.876 9.698 -7.913 1.00 87.75 83 ARG A C 1
ATOM 635 O O . ARG A 1 83 ? 9.765 9.175 -8.578 1.00 87.75 83 ARG A O 1
ATOM 642 N N . ARG A 1 84 ? 8.118 9.027 -7.056 1.00 87.81 84 ARG A N 1
ATOM 643 C CA . ARG A 1 84 ? 8.237 7.592 -6.822 1.00 87.81 84 ARG A CA 1
ATOM 644 C C . ARG A 1 84 ? 6.865 6.941 -6.933 1.00 87.81 84 ARG A C 1
ATOM 646 O O . ARG A 1 84 ? 5.858 7.512 -6.516 1.00 87.81 84 ARG A O 1
ATOM 653 N N . ALA A 1 85 ? 6.834 5.732 -7.477 1.00 87.19 85 ALA A N 1
ATOM 654 C CA . ALA A 1 85 ? 5.625 4.925 -7.498 1.00 87.19 85 ALA A CA 1
ATOM 655 C C . ALA A 1 85 ? 5.399 4.306 -6.118 1.00 87.19 85 ALA A C 1
ATOM 657 O O . ALA A 1 85 ? 6.279 3.627 -5.588 1.00 87.19 85 ALA A O 1
ATOM 658 N N . GLY A 1 86 ? 4.220 4.525 -5.545 1.00 89.75 86 GLY A N 1
ATOM 659 C CA . GLY A 1 86 ? 3.894 4.034 -4.216 1.00 89.75 86 GLY A CA 1
ATOM 660 C C . GLY A 1 86 ? 2.400 3.871 -3.975 1.00 89.75 86 GLY A C 1
ATOM 661 O O . GLY A 1 86 ? 1.552 4.350 -4.725 1.00 89.75 86 GLY A O 1
ATOM 662 N N . TRP A 1 87 ? 2.073 3.166 -2.903 1.00 91.94 87 TRP A N 1
ATOM 663 C CA . TRP A 1 87 ? 0.710 2.908 -2.465 1.00 91.94 87 TRP A CA 1
ATOM 664 C C . TRP A 1 87 ? 0.351 3.781 -1.281 1.00 91.94 87 TRP A C 1
ATOM 666 O O . TRP A 1 87 ? 1.052 3.760 -0.280 1.00 91.94 87 TRP A O 1
ATOM 676 N N . ILE A 1 88 ? -0.759 4.502 -1.355 1.00 90.81 88 ILE A N 1
ATOM 677 C CA . ILE A 1 88 ? -1.224 5.343 -0.254 1.00 90.81 88 ILE A CA 1
ATOM 678 C C . ILE A 1 88 ? -2.247 4.588 0.589 1.00 90.81 88 ILE A C 1
ATOM 680 O O . ILE A 1 88 ? -3.217 4.040 0.061 1.00 90.81 88 ILE A O 1
ATOM 684 N N . TYR A 1 89 ? -2.060 4.645 1.906 1.00 91.56 89 TYR A N 1
ATOM 685 C CA . TYR A 1 89 ? -2.998 4.152 2.909 1.00 91.56 89 TYR A CA 1
ATOM 686 C C . TYR A 1 89 ? -3.246 5.196 3.987 1.00 91.56 89 TYR A C 1
ATOM 688 O O . TYR A 1 89 ? -2.441 6.092 4.233 1.00 91.56 89 TYR A O 1
ATOM 696 N N . SER A 1 90 ? -4.355 5.050 4.703 1.00 90.19 90 SER A N 1
ATOM 697 C CA . SER A 1 90 ? -4.555 5.774 5.956 1.00 90.19 90 SER A CA 1
ATOM 698 C C . SER A 1 90 ? -3.642 5.215 7.048 1.00 90.19 90 SER A C 1
ATOM 700 O O . SER A 1 90 ? -3.481 4.002 7.153 1.00 90.19 90 SER A O 1
ATOM 702 N N . LYS A 1 91 ? -3.143 6.077 7.935 1.00 88.00 91 LYS A N 1
ATOM 703 C CA . LYS A 1 91 ? -2.285 5.699 9.073 1.00 88.00 91 LYS A CA 1
ATOM 704 C C . LYS A 1 91 ? -2.927 4.642 9.983 1.00 88.00 91 LYS A C 1
ATOM 706 O O .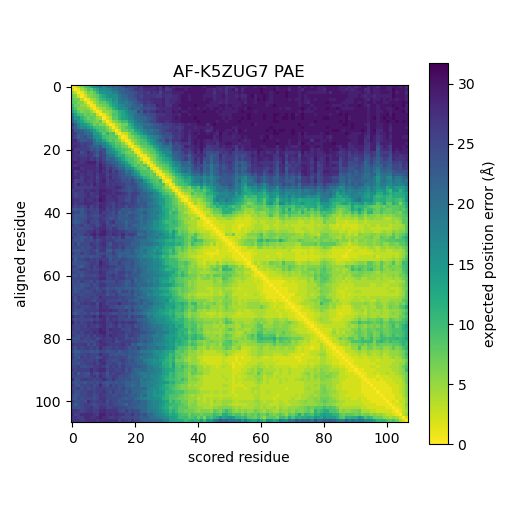 LYS A 1 91 ? -2.263 3.744 10.467 1.00 88.00 91 LYS A O 1
ATOM 711 N N . LYS A 1 92 ? -4.260 4.637 10.101 1.00 89.44 92 LYS A N 1
ATOM 712 C CA . LYS A 1 92 ? -5.014 3.586 10.818 1.00 89.44 92 LYS A CA 1
ATOM 713 C C . LYS A 1 92 ? -4.807 2.171 10.258 1.00 89.44 92 LYS A C 1
ATOM 715 O O . LYS A 1 92 ? -4.986 1.198 10.979 1.00 89.44 92 LYS A O 1
ATOM 720 N N . LYS A 1 93 ? -4.499 2.053 8.964 1.00 87.00 93 LYS A N 1
ATOM 721 C CA . LYS A 1 93 ? -4.253 0.778 8.279 1.00 87.00 93 LYS A CA 1
ATOM 722 C C . LYS A 1 93 ? -2.768 0.430 8.209 1.00 87.00 93 LYS A C 1
ATOM 724 O O . LYS A 1 93 ? -2.454 -0.664 7.763 1.00 87.00 93 LYS A O 1
ATOM 729 N N . GLU A 1 94 ? -1.878 1.312 8.661 1.00 86.50 94 GLU A N 1
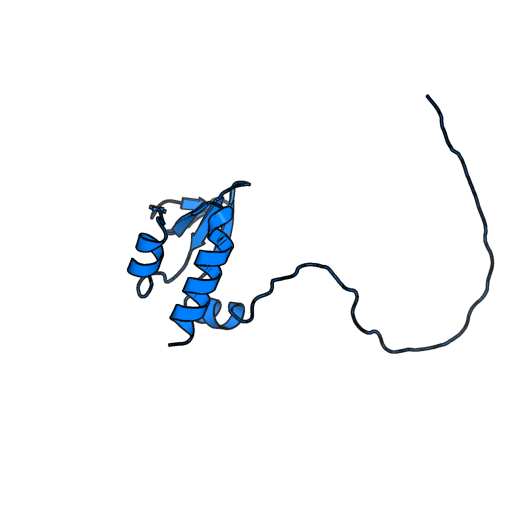ATOM 730 C CA . GLU A 1 94 ? -0.431 1.084 8.654 1.00 86.50 94 GLU A CA 1
ATOM 731 C C . GLU A 1 94 ? -0.061 -0.246 9.296 1.00 86.50 94 GLU A C 1
ATOM 733 O O . GLU A 1 94 ? 0.680 -1.017 8.698 1.00 86.50 94 GLU A O 1
ATOM 738 N N . GLN A 1 95 ? -0.635 -0.542 10.461 1.00 86.56 95 GLN A N 1
ATOM 739 C CA . GLN A 1 95 ? -0.374 -1.787 11.169 1.00 86.56 95 GLN A CA 1
ATOM 740 C C . GLN A 1 95 ? -0.747 -3.014 10.321 1.00 86.56 95 GLN A C 1
ATOM 742 O O . GLN A 1 95 ? 0.075 -3.904 10.136 1.00 86.56 95 GLN A O 1
ATOM 747 N N . LYS A 1 96 ? -1.940 -3.012 9.706 1.00 88.56 96 LYS A N 1
ATOM 748 C CA . LYS A 1 96 ? -2.382 -4.095 8.811 1.00 88.56 96 LYS A CA 1
ATOM 749 C C . LYS A 1 96 ? -1.497 -4.233 7.578 1.00 88.56 96 LYS A C 1
ATOM 751 O O . LYS A 1 96 ? -1.233 -5.343 7.137 1.00 88.56 96 LYS A O 1
ATOM 756 N N . VAL A 1 97 ? -1.058 -3.112 7.006 1.00 86.06 97 VAL A N 1
ATOM 757 C CA . VAL A 1 97 ? -0.148 -3.113 5.856 1.00 86.06 97 VAL A CA 1
ATOM 758 C C . VAL A 1 97 ? 1.201 -3.694 6.270 1.00 86.06 97 VAL A C 1
ATOM 760 O O . VAL A 1 97 ? 1.686 -4.595 5.603 1.00 86.06 97 VAL A O 1
ATOM 763 N N . ARG A 1 98 ? 1.775 -3.263 7.399 1.00 85.25 98 ARG A N 1
ATOM 764 C CA . ARG A 1 98 ? 3.028 -3.808 7.951 1.00 85.25 98 ARG A CA 1
ATOM 765 C C . ARG A 1 98 ? 2.942 -5.312 8.194 1.00 85.25 98 ARG A C 1
ATOM 767 O O . ARG A 1 98 ? 3.854 -6.035 7.809 1.00 85.25 98 ARG A O 1
ATOM 774 N N . GLU A 1 99 ? 1.849 -5.776 8.788 1.00 85.62 99 GLU A N 1
ATOM 775 C CA . GLU A 1 99 ? 1.592 -7.200 9.022 1.00 85.62 99 GLU A CA 1
ATOM 776 C C . GLU A 1 99 ? 1.477 -7.973 7.707 1.00 85.62 99 GLU A C 1
ATOM 778 O O . GLU A 1 99 ? 2.166 -8.971 7.527 1.00 85.62 99 GLU A O 1
ATOM 783 N N . ALA A 1 100 ? 0.682 -7.480 6.755 1.00 84.44 100 ALA A N 1
ATOM 784 C CA . ALA A 1 100 ? 0.518 -8.112 5.450 1.00 84.44 100 ALA A CA 1
ATOM 785 C C . ALA A 1 100 ? 1.842 -8.203 4.679 1.00 84.44 100 ALA A C 1
ATOM 787 O O . ALA A 1 100 ? 2.133 -9.233 4.074 1.00 84.44 100 ALA A O 1
ATOM 788 N N . LE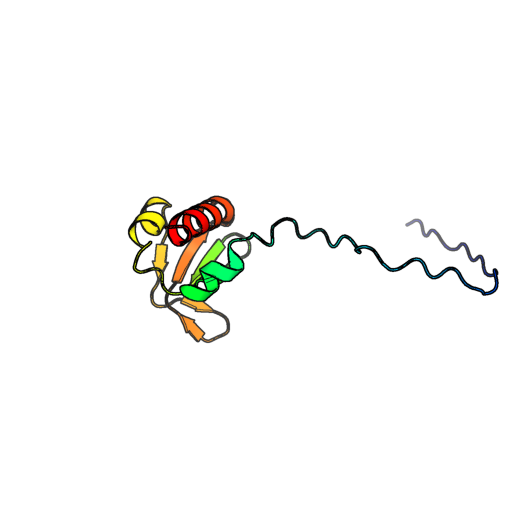U A 1 101 ? 2.666 -7.152 4.741 1.00 82.25 101 LEU A N 1
ATOM 789 C CA . LEU A 1 101 ? 4.019 -7.160 4.194 1.00 82.25 101 LEU A CA 1
ATOM 790 C C . LEU A 1 101 ? 4.876 -8.221 4.892 1.00 82.25 101 LEU A C 1
ATOM 792 O O . LEU A 1 101 ? 5.444 -9.069 4.219 1.00 82.25 101 LEU A O 1
ATOM 796 N N . ALA A 1 102 ? 4.917 -8.240 6.225 1.00 80.00 102 ALA A N 1
ATOM 797 C CA . ALA A 1 102 ? 5.689 -9.230 6.974 1.00 80.00 102 ALA A CA 1
ATOM 798 C C . ALA A 1 102 ? 5.264 -10.678 6.665 1.00 80.00 102 ALA A C 1
ATOM 800 O O . ALA A 1 102 ? 6.112 -11.563 6.582 1.00 80.00 102 ALA A O 1
ATOM 801 N N . THR A 1 103 ? 3.967 -10.924 6.466 1.00 81.56 103 THR A N 1
ATOM 802 C CA . THR A 1 103 ? 3.449 -12.231 6.049 1.00 81.56 103 THR A CA 1
ATOM 803 C C . THR A 1 103 ? 3.870 -12.582 4.626 1.00 81.56 103 THR A C 1
ATOM 805 O O . THR A 1 103 ? 4.281 -13.711 4.389 1.00 81.56 103 THR A O 1
ATOM 808 N N . CYS A 1 104 ? 3.794 -11.638 3.685 1.00 74.50 104 CYS A N 1
ATOM 809 C CA . CYS A 1 104 ? 4.103 -11.913 2.282 1.00 74.50 104 CYS A CA 1
ATOM 810 C C . CYS A 1 104 ? 5.588 -12.164 2.014 1.00 74.50 104 CYS A C 1
ATOM 812 O O . CYS A 1 104 ? 5.902 -12.845 1.048 1.00 74.50 104 CYS A O 1
ATOM 814 N N . ILE A 1 105 ? 6.487 -11.593 2.821 1.00 71.44 105 ILE A N 1
ATOM 815 C CA . ILE A 1 105 ? 7.932 -11.737 2.604 1.00 71.44 105 ILE A CA 1
ATOM 816 C C . ILE A 1 105 ? 8.491 -12.991 3.307 1.00 71.44 105 ILE A C 1
ATOM 818 O O . ILE A 1 105 ? 9.544 -13.493 2.945 1.00 71.44 105 ILE A O 1
ATOM 822 N N . ARG A 1 106 ? 7.757 -13.562 4.271 1.00 63.56 106 ARG A N 1
ATOM 823 C CA . ARG A 1 106 ? 8.119 -14.827 4.940 1.00 63.56 106 ARG A CA 1
ATOM 824 C C . ARG A 1 106 ? 7.838 -16.097 4.115 1.00 63.56 106 ARG A C 1
ATOM 826 O O . ARG A 1 106 ? 8.018 -17.188 4.654 1.00 63.56 106 ARG A O 1
ATOM 833 N N . VAL A 1 107 ? 7.348 -15.968 2.879 1.00 49.69 107 VAL A N 1
ATOM 834 C CA . VAL A 1 107 ? 7.011 -17.077 1.962 1.00 49.69 107 VAL A CA 1
ATOM 835 C C . VAL A 1 107 ? 8.162 -17.324 1.002 1.00 49.69 107 VAL A C 1
ATOM 837 O O . VAL A 1 107 ? 8.517 -18.510 0.834 1.00 49.69 107 VAL A O 1
#

=== Feature glossary ===
Feature key, reading from the visual/contextual features back to the raw sequence:

Rendered structure images. Structure images are PyMOL renders from six orthogonal camera directions. Cartoon representation draws helices as coils and strands as arrows; sticks shows the backbone as bonds; surface shows the solvent-excluded envelope. Rainbow coloring maps sequence position to hue (blue→red, N→C); chain coloring assigns a distinct color per polypeptide.

Contact-map, Ramachandran, and PAE plots. Three diagnostic plots accompany the record. The Cα contact map visualizes the tertiary structure as a 2D adjacency matrix (8 Å cutoff, sequence-local contacts suppressed). The Ramachandran plot shows the distribution of backbone (φ, ψ) torsions, with points in the α and β basins reflecting secondary structure content. The PAE plot shows AlphaFold's inter-residue confidence as a color matrix.

InterPro / GO / CATH / organism. The annotation block draws on four external resources. InterPro: which protein families and domains the sequence belongs to. GO: standardized terms for what the protein does, what process it participates in, and where in the cell it acts. CATH: which structural fold it has in the CATH hierarchy. Organism: the species of origin.

Nearest PDB structures. Structural nearest neighbors (via Foldseek easy-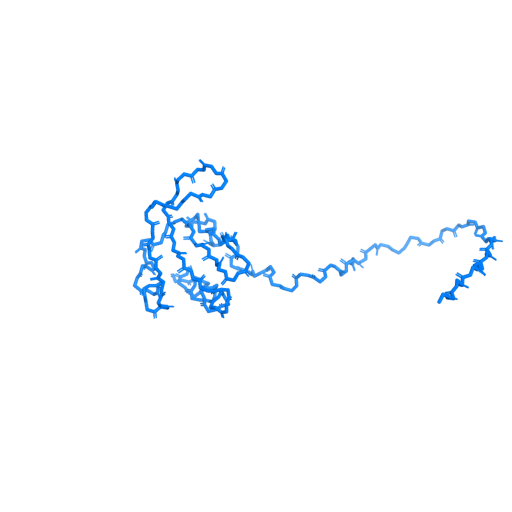search vs the PDB). Reported per hit: target PDB id, E-value, and alignment TM-score. A TM-score above ~0.5 is the conventional threshold for 'same fold'.

Predicted aligned error. Predicted aligned error is AlphaFold's pairwise confidence. Unlike pLDDT (per-residue), PAE is per-residue-pair and captures whether two parts of the structure are correctly placed relative to each other. Units are ångströms of expected positional error.

Solvent-accessible surface area. SASA measures how much of the protein is reachable by solvent. It is computed by rolling a water-sized probe over the atomic surface and summing the exposed area (Å²). Per-residue SASA distinguishes core (buried, low SASA) from surface (exposed, high SASA) residues; total SASA is a whole-molecule size measure.

B-factor. Crystallographic B-factors measure how much each atom's electron density is smeared out, in Å². They rise in mobile loops and surface residues and fall in the buried interior. In AlphaFold models this column is repurposed to hold pLDDT instead.

pLDDT. For AlphaFold models, the B-factor field carries pLDDT — the model's own estimate of local accuracy on a 0–100 scale. Regions with pLDDT<50 should be treated as essentially unmodeled; they often correspond to intrinsically disordered segments.

Backbone torsions (φ/ψ). φ (phi) and ψ (psi) are the two rotatable backbone dihedrals per residue: φ is the C(i-1)–N–Cα–C torsion, ψ is the N–Cα–C–N(i+1) torsion, both in degrees on (−180°, 180°]. α-helical residues cluster near (−60°, −45°); β-strand residues near (−120°, +130°). A Ramachandran plot is simply a scatter of (φ, ψ) for every residue.

Radius of gyration, Cα contacts, bounding box. Radius of gyration (Rg) is the root-mean-square distance of Cα atoms from their centroid — a single number for overall size and compactness. A globular domain of N residues has Rg ≈ 2.2·N^0.38 Å; an extended or disordered chain has a much larger Rg. The Cα contact count is the number of residue pairs whose Cα atoms are within 8 Å and are more than four positions apart in sequence — a standard proxy for tertiary packing density. The bounding box is the smallest axis-aligned box enclosing all Cα atoms.

Secondary structure (3-state, P-SEA). Three-state secondary structure (P-SEA) collapses the eight DSSP classes into helix (a), strand (b), and coil (c). P-SEA assigns these from Cα geometry alone — distances and angles — without requiring backbone oxygens, so it works on any Cα trace.

Secondary structure (8-state, DSSP). Secondary structure is the local, repeating backbone conformation. DSSP classifies it into eight states by reading the hydrogen-bond network: three helix types (H, G, I), two β types (E, B), two non-regular types (T, S), and unstructured coil (-).

Foldseek 3Di. The Foldseek 3Di string encodes local tertiary geometry as a 20-letter alphabet — one character per residue — derived from the relative positions of nearby Cα atoms. Unlike the amino-acid sequence, 3Di is a direct function of the 3D structure, so two proteins with the same fold have similar 3Di strings even at low sequence identity.

mmCIF coordinates. Structure coordinates are given as an mmCIF _atom_site loop: one row per atom with element, residue name, chain id, sequence number, and x/y/z position in Å. Only the four main-chain atoms per residue are included here; side chains are omitted to keep the record compact.

Sequence. This is the polypeptide sequence — one letter per residue, N-terminus first. Length ranges from a few dozen residues for small domains to over a thousand for large multi-domain proteins.